Protein AF-A0A8T4SL79-F1 (afdb_monomer_lite)

Structure (mmCIF, N/CA/C/O backbone):
data_AF-A0A8T4SL79-F1
#
_entry.id   AF-A0A8T4SL79-F1
#
loop_
_atom_site.group_PDB
_atom_site.id
_atom_site.type_symbol
_atom_site.label_atom_id
_atom_site.label_alt_id
_atom_site.label_comp_id
_atom_site.label_asym_id
_atom_site.label_entity_id
_atom_site.label_seq_id
_atom_site.pdbx_PDB_ins_code
_atom_site.Cartn_x
_atom_site.Cartn_y
_atom_site.Cartn_z
_atom_site.occupancy
_atom_site.B_iso_or_equiv
_atom_site.auth_seq_id
_atom_site.auth_comp_id
_atom_site.auth_asym_id
_atom_site.auth_atom_id
_atom_site.pdbx_PDB_model_num
ATOM 1 N N . HIS A 1 1 ? -21.087 -11.006 -9.150 1.00 49.19 1 HIS A N 1
ATOM 2 C CA . HIS A 1 1 ? -21.978 -10.485 -8.090 1.00 49.19 1 HIS A CA 1
ATOM 3 C C . HIS A 1 1 ? -21.523 -10.997 -6.722 1.00 49.19 1 HIS A C 1
ATOM 5 O O . HIS A 1 1 ? -22.145 -11.904 -6.193 1.00 49.19 1 HIS A O 1
ATOM 11 N N . LEU A 1 2 ? -20.414 -10.486 -6.174 1.00 59.56 2 LEU A N 1
ATOM 12 C CA . LEU A 1 2 ? -19.838 -11.010 -4.920 1.00 59.56 2 LEU A CA 1
ATOM 13 C C . LEU A 1 2 ? -20.408 -10.358 -3.647 1.00 59.56 2 LEU A C 1
ATOM 15 O O . LEU A 1 2 ? -20.408 -10.996 -2.605 1.00 59.56 2 LEU A O 1
ATOM 19 N N . PHE A 1 3 ? -20.967 -9.147 -3.738 1.00 67.25 3 PHE A N 1
ATOM 20 C CA . PHE A 1 3 ? -21.592 -8.460 -2.606 1.00 67.25 3 PHE A CA 1
ATOM 21 C C . PHE A 1 3 ? -22.951 -7.900 -3.038 1.00 67.25 3 PHE A C 1
ATOM 23 O O . PHE A 1 3 ? -23.019 -7.041 -3.918 1.00 67.25 3 PHE A O 1
ATOM 30 N N . GLN A 1 4 ? -24.039 -8.425 -2.472 1.00 72.31 4 GLN A N 1
ATOM 31 C CA . GLN A 1 4 ? -25.370 -7.826 -2.598 1.00 72.31 4 GLN A CA 1
ATOM 32 C C . GLN A 1 4 ? -25.567 -6.859 -1.422 1.00 72.31 4 GLN A C 1
ATOM 34 O O . GLN A 1 4 ? -25.255 -7.216 -0.291 1.00 72.31 4 GLN A O 1
ATOM 39 N N . ASN A 1 5 ? -26.071 -5.650 -1.689 1.00 83.50 5 ASN A N 1
ATOM 40 C CA . ASN A 1 5 ? -26.384 -4.615 -0.689 1.00 83.50 5 ASN A CA 1
ATOM 41 C C . ASN A 1 5 ? -25.196 -4.131 0.172 1.00 83.50 5 ASN A C 1
ATOM 43 O O . ASN A 1 5 ? -25.272 -4.161 1.397 1.00 83.50 5 ASN A O 1
ATOM 47 N N . PHE A 1 6 ? -24.121 -3.634 -0.449 1.00 86.44 6 PHE A N 1
ATOM 48 C CA . PHE A 1 6 ? -23.045 -2.932 0.267 1.00 86.44 6 PHE A CA 1
ATOM 49 C C . PHE A 1 6 ? -23.058 -1.428 -0.034 1.00 86.44 6 PHE A C 1
ATOM 51 O O . PHE A 1 6 ? -23.490 -1.001 -1.106 1.00 86.44 6 PHE A O 1
ATOM 58 N N . GLN A 1 7 ? -22.584 -0.629 0.920 1.00 90.00 7 GLN A N 1
ATOM 59 C CA . GLN A 1 7 ? -22.405 0.814 0.773 1.00 90.00 7 GLN A CA 1
ATOM 60 C C . GLN A 1 7 ? -20.912 1.139 0.677 1.00 90.00 7 GLN A C 1
ATOM 62 O O . GLN A 1 7 ? -20.081 0.449 1.263 1.00 90.00 7 GLN A O 1
ATOM 67 N N . ILE A 1 8 ? -20.575 2.191 -0.070 1.00 92.31 8 ILE A N 1
ATOM 68 C CA . ILE A 1 8 ? -19.200 2.674 -0.229 1.00 92.31 8 ILE A CA 1
ATOM 69 C C . ILE A 1 8 ? -19.131 4.094 0.322 1.00 92.31 8 ILE A C 1
ATOM 71 O O . ILE A 1 8 ? -19.935 4.944 -0.059 1.00 92.31 8 ILE A O 1
ATOM 75 N N . ALA A 1 9 ? -18.140 4.353 1.171 1.00 93.06 9 ALA A N 1
ATOM 76 C CA . ALA A 1 9 ? -17.790 5.688 1.637 1.00 93.06 9 ALA A CA 1
ATOM 77 C C . ALA A 1 9 ? -16.387 6.051 1.111 1.00 93.06 9 ALA A C 1
ATOM 79 O O . ALA A 1 9 ? -15.393 5.577 1.663 1.00 93.06 9 ALA A O 1
ATOM 80 N N . PRO A 1 10 ? -16.272 6.832 0.021 1.00 94.25 10 PRO A N 1
ATOM 81 C CA . PRO A 1 10 ? -14.973 7.237 -0.503 1.00 94.25 10 PRO A CA 1
ATOM 82 C C . PRO A 1 10 ? -14.330 8.307 0.389 1.00 94.25 10 PRO A C 1
ATOM 84 O O . PRO A 1 10 ? -15.001 9.231 0.848 1.00 94.25 10 PRO A O 1
ATOM 87 N N . ALA A 1 11 ? -13.015 8.216 0.579 1.00 93.50 11 ALA A N 1
ATOM 88 C CA . ALA A 1 11 ? -12.218 9.217 1.278 1.00 93.50 11 ALA A CA 1
ATOM 89 C C . ALA A 1 11 ? -10.978 9.572 0.451 1.00 93.50 11 ALA A C 1
ATOM 91 O O . ALA A 1 11 ? -10.315 8.693 -0.098 1.00 93.50 11 ALA A O 1
ATOM 92 N N . VAL A 1 12 ? -10.660 10.864 0.376 1.00 95.62 12 VAL A N 1
ATOM 93 C CA . VAL A 1 12 ? -9.442 11.362 -0.272 1.00 95.62 12 VAL A CA 1
ATOM 94 C C . VAL A 1 12 ? -8.451 11.739 0.818 1.00 95.62 12 VAL A C 1
ATOM 96 O O . VAL A 1 12 ? -8.767 12.544 1.691 1.00 95.62 12 VAL A O 1
ATOM 99 N N . VAL A 1 13 ? -7.257 11.152 0.765 1.00 95.88 13 VAL A N 1
ATOM 100 C CA . VAL A 1 13 ? -6.203 11.377 1.758 1.00 95.88 13 VAL A CA 1
ATOM 101 C C . VAL A 1 13 ? -5.092 12.205 1.126 1.00 95.88 13 VAL A C 1
ATOM 103 O O . VAL A 1 13 ? -4.438 11.760 0.184 1.00 95.88 13 VAL A O 1
ATOM 106 N N . GLY A 1 14 ? -4.912 13.419 1.643 1.00 95.44 14 GLY A N 1
ATOM 107 C CA . GLY A 1 14 ? -3.799 14.294 1.294 1.00 95.44 14 GLY A CA 1
ATOM 108 C C . GLY A 1 14 ? -2.559 14.014 2.140 1.00 95.44 14 GLY A C 1
ATOM 109 O O . GLY A 1 14 ? -2.356 12.913 2.654 1.00 95.44 14 GLY A O 1
ATOM 110 N N . GLU A 1 15 ? -1.722 15.034 2.292 1.00 96.44 15 GLU A N 1
ATOM 111 C CA . GLU A 1 15 ? -0.600 14.961 3.221 1.00 96.44 15 GLU A CA 1
ATOM 112 C C . GLU A 1 15 ? -1.088 15.039 4.667 1.00 96.44 15 GLU A C 1
ATOM 114 O O . GLU A 1 15 ? -1.997 15.805 4.973 1.00 96.44 15 GLU A O 1
ATOM 119 N N . LEU A 1 16 ? -0.480 14.235 5.539 1.00 96.62 16 LEU A N 1
ATOM 120 C CA . LEU A 1 16 ? -0.834 14.142 6.952 1.00 96.62 16 LEU A CA 1
ATOM 121 C C . LEU A 1 16 ? 0.417 14.183 7.829 1.00 96.62 16 LEU A C 1
ATOM 123 O O . LEU A 1 16 ? 1.426 13.523 7.543 1.00 96.62 16 LEU A O 1
ATOM 127 N N . ALA A 1 17 ? 0.328 14.905 8.937 1.00 97.56 17 ALA A N 1
ATOM 128 C CA . ALA A 1 17 ? 1.281 14.840 10.029 1.00 97.56 17 ALA A CA 1
ATOM 129 C C . ALA A 1 17 ? 1.154 13.512 10.803 1.00 97.56 17 ALA A C 1
ATOM 131 O O . ALA A 1 17 ? 0.152 12.800 10.739 1.00 97.56 17 ALA A O 1
ATOM 132 N N . GLU A 1 18 ? 2.194 13.158 11.561 1.00 95.88 18 GLU A N 1
ATOM 133 C CA . GLU A 1 18 ? 2.258 11.875 12.281 1.00 95.88 18 GLU A CA 1
ATOM 134 C C . GLU A 1 18 ? 1.121 11.698 13.304 1.00 95.88 18 GLU A C 1
ATOM 136 O O . GLU A 1 18 ? 0.590 10.602 13.472 1.00 95.88 18 GLU A O 1
ATOM 141 N N . ASN A 1 19 ? 0.712 12.773 13.979 1.00 97.81 19 ASN A N 1
ATOM 142 C CA . ASN A 1 19 ? -0.412 12.753 14.918 1.00 97.81 19 ASN A CA 1
ATOM 143 C C . ASN A 1 19 ? -1.757 12.523 14.212 1.00 97.81 19 ASN A C 1
ATOM 145 O O . ASN A 1 19 ? -2.616 11.832 14.760 1.00 97.81 19 ASN A O 1
ATOM 149 N N . GLU A 1 20 ? -1.939 13.061 13.006 1.00 98.06 20 GLU A N 1
ATOM 150 C CA . GLU A 1 20 ? -3.152 12.850 12.212 1.00 98.06 20 GLU A CA 1
ATOM 151 C C . GLU A 1 20 ? -3.246 11.393 11.756 1.00 98.06 20 GLU A C 1
ATOM 153 O O . GLU A 1 20 ? -4.294 10.773 11.908 1.00 98.06 20 GLU A O 1
ATOM 158 N N . ILE A 1 21 ? -2.133 10.807 11.300 1.00 97.75 21 ILE A N 1
ATOM 159 C CA . ILE A 1 21 ? -2.056 9.390 10.905 1.00 97.75 21 ILE A CA 1
ATOM 160 C C . ILE A 1 21 ? -2.497 8.476 12.053 1.00 97.75 21 ILE A C 1
ATOM 162 O O . ILE A 1 21 ? -3.346 7.605 11.859 1.00 97.75 21 ILE A O 1
ATOM 166 N N . LYS A 1 22 ? -1.966 8.707 13.260 1.00 97.75 22 LYS A N 1
ATOM 167 C CA . LYS A 1 22 ? -2.340 7.948 14.463 1.00 97.75 22 LYS A CA 1
ATOM 168 C C . LYS A 1 22 ? -3.808 8.130 14.830 1.00 97.75 22 LYS A C 1
ATOM 170 O O . LYS A 1 22 ? -4.483 7.150 15.133 1.00 97.75 22 LYS A O 1
ATOM 175 N N . SER A 1 23 ? -4.307 9.362 14.748 1.00 97.50 23 SER A N 1
ATOM 176 C CA . SER A 1 23 ? -5.708 9.676 15.050 1.00 97.50 23 SER A CA 1
ATOM 177 C C . SER A 1 23 ? -6.662 8.984 14.073 1.00 97.50 23 SER A C 1
ATOM 179 O O . SER A 1 23 ? -7.666 8.418 14.496 1.00 97.50 23 SER A O 1
ATOM 181 N N . PHE A 1 24 ? -6.335 8.958 12.776 1.00 96.50 24 PHE A N 1
ATOM 182 C CA . PHE A 1 24 ? -7.115 8.224 11.778 1.00 96.50 24 PHE A CA 1
ATOM 183 C C . PHE A 1 24 ? -7.093 6.714 12.029 1.00 96.50 24 PHE A C 1
ATOM 185 O O . PHE A 1 24 ? -8.143 6.079 11.976 1.00 96.50 24 PHE A O 1
ATOM 192 N N . ALA A 1 25 ? -5.933 6.134 12.344 1.00 96.38 25 ALA A N 1
ATOM 193 C CA . ALA A 1 25 ? -5.826 4.707 12.649 1.00 96.38 25 ALA A CA 1
ATOM 194 C C . ALA A 1 25 ? -6.650 4.307 13.891 1.00 96.38 25 ALA A C 1
ATOM 196 O O . ALA A 1 25 ? -7.345 3.286 13.876 1.00 96.38 25 ALA A O 1
ATOM 197 N N . GLN A 1 26 ? -6.633 5.135 14.941 1.00 96.94 26 GLN A N 1
ATOM 198 C CA . GLN A 1 26 ? -7.478 4.960 16.127 1.00 96.94 26 GLN A CA 1
ATOM 199 C C . GLN A 1 26 ? -8.966 5.084 15.786 1.00 96.94 26 GLN A C 1
ATOM 201 O O . GLN A 1 26 ? -9.745 4.198 16.127 1.00 96.94 26 GLN A O 1
ATOM 206 N N . LEU A 1 27 ? -9.355 6.124 15.042 1.00 95.50 27 LEU A N 1
ATOM 207 C CA . LEU A 1 27 ? -10.740 6.332 14.618 1.00 95.50 27 LEU A CA 1
ATOM 208 C C . LEU A 1 27 ? -11.279 5.133 13.825 1.00 95.50 27 LEU A C 1
ATOM 210 O O . LEU A 1 27 ? -12.398 4.691 14.077 1.00 95.50 27 LEU A O 1
ATOM 214 N N . ILE A 1 28 ? -10.485 4.596 12.893 1.00 94.56 28 ILE A N 1
ATOM 215 C CA . ILE A 1 28 ? -10.843 3.405 12.110 1.00 94.56 28 ILE A CA 1
ATOM 216 C C . ILE A 1 28 ? -11.064 2.206 13.037 1.00 94.56 28 ILE A C 1
ATOM 218 O O . ILE A 1 28 ? -12.093 1.543 12.934 1.00 94.56 28 ILE A O 1
ATOM 222 N N . THR A 1 29 ? -10.154 1.979 13.985 1.00 93.19 29 THR A N 1
ATOM 223 C CA . THR A 1 29 ? -10.257 0.878 14.956 1.00 93.19 29 THR A CA 1
ATOM 224 C C . THR A 1 29 ? -11.518 0.987 15.821 1.00 93.19 29 THR A C 1
ATOM 226 O O . THR A 1 29 ? -12.213 -0.001 16.032 1.00 93.19 29 THR A O 1
ATOM 229 N N . GLU A 1 30 ? -11.842 2.183 16.313 1.00 94.00 30 GLU A N 1
ATOM 230 C CA . GLU A 1 30 ? -12.930 2.383 17.278 1.00 94.00 30 GLU A CA 1
ATOM 231 C C . GLU A 1 30 ? -14.319 2.510 16.644 1.00 94.00 30 GLU A C 1
ATOM 233 O O . GLU A 1 30 ? -15.320 2.166 17.274 1.00 94.00 30 GLU A O 1
ATOM 238 N N . LYS A 1 31 ? -14.408 3.080 15.437 1.00 93.94 31 LYS A N 1
ATOM 239 C CA . LYS A 1 31 ? -15.688 3.457 14.810 1.00 93.94 31 LYS A CA 1
ATOM 240 C C . LYS A 1 31 ? -16.013 2.672 13.549 1.00 93.94 31 LYS A C 1
ATOM 242 O O . LYS A 1 31 ? -17.171 2.665 13.141 1.00 93.94 31 LYS A O 1
ATOM 247 N N . PHE A 1 32 ? -15.021 2.024 12.946 1.00 90.69 32 PHE A N 1
ATOM 248 C CA . PHE A 1 32 ? -15.157 1.358 11.654 1.00 90.69 32 PHE A CA 1
ATOM 249 C C . PHE A 1 32 ? -14.701 -0.109 11.703 1.00 90.69 32 PHE A C 1
ATOM 251 O O . PHE A 1 32 ? -14.306 -0.663 10.683 1.00 90.69 32 PHE A O 1
ATOM 258 N N . ALA A 1 33 ? -14.797 -0.759 12.869 1.00 85.50 33 ALA A N 1
ATOM 259 C CA . ALA A 1 33 ? -14.410 -2.162 13.048 1.00 85.50 33 ALA A CA 1
ATOM 260 C C . ALA A 1 33 ? -15.187 -3.140 12.138 1.00 85.50 33 ALA A C 1
ATOM 262 O O . ALA A 1 33 ? -14.627 -4.141 11.702 1.00 85.50 33 ALA A O 1
ATOM 263 N N . ASP A 1 34 ? -16.444 -2.826 11.804 1.00 88.62 34 ASP A N 1
ATOM 264 C CA . ASP A 1 34 ? -17.290 -3.643 10.917 1.00 88.62 34 ASP A CA 1
ATOM 265 C C . ASP A 1 34 ? -17.124 -3.301 9.420 1.00 88.62 34 ASP A C 1
ATOM 267 O O . ASP A 1 34 ? -17.849 -3.824 8.570 1.00 88.62 34 ASP A O 1
ATOM 271 N N . TYR A 1 35 ? -16.204 -2.394 9.071 1.00 91.25 35 TYR A N 1
ATOM 272 C CA . TYR A 1 35 ? -15.998 -1.943 7.695 1.00 91.25 35 TYR A CA 1
ATOM 273 C C . TYR A 1 35 ? -14.850 -2.694 7.031 1.00 91.25 35 TYR A C 1
ATOM 275 O O . TYR A 1 35 ? -13.795 -2.926 7.617 1.00 91.25 35 TYR A O 1
ATOM 283 N N . PHE A 1 36 ? -15.018 -2.979 5.741 1.00 91.50 36 PHE A N 1
ATOM 284 C CA . PHE A 1 36 ? -13.914 -3.419 4.901 1.00 91.50 36 PHE A CA 1
ATOM 285 C C . PHE A 1 36 ? -13.131 -2.206 4.385 1.00 91.50 36 PHE A C 1
ATOM 287 O O . PHE A 1 36 ? -13.641 -1.425 3.577 1.00 91.50 36 PHE A O 1
ATOM 294 N N . ILE A 1 37 ? -11.896 -2.036 4.860 1.00 92.75 37 ILE A N 1
ATOM 295 C CA . ILE A 1 37 ? -11.051 -0.889 4.516 1.00 92.75 37 ILE A CA 1
ATOM 296 C C . ILE A 1 37 ? -10.203 -1.208 3.284 1.00 92.75 37 ILE A C 1
ATOM 298 O O . ILE A 1 37 ? -9.401 -2.139 3.290 1.00 92.75 37 ILE A O 1
ATOM 302 N N . ILE A 1 38 ? -10.344 -0.388 2.240 1.00 94.38 38 ILE A N 1
ATOM 303 C CA . ILE A 1 38 ? -9.536 -0.473 1.020 1.00 94.38 38 ILE A CA 1
ATOM 304 C C . ILE A 1 38 ? -8.613 0.739 0.954 1.00 94.38 38 ILE A C 1
ATOM 306 O O . ILE A 1 38 ? -9.071 1.880 0.920 1.00 94.38 38 ILE A O 1
ATOM 310 N N . ILE A 1 39 ? -7.310 0.478 0.879 1.00 94.81 39 ILE A N 1
ATOM 311 C CA . ILE A 1 39 ? -6.294 1.488 0.589 1.00 94.81 39 ILE A CA 1
ATOM 312 C C . ILE A 1 39 ? -5.822 1.297 -0.849 1.00 94.81 39 ILE A C 1
ATOM 314 O O . ILE A 1 39 ? -5.295 0.244 -1.196 1.00 94.81 39 ILE A O 1
ATOM 318 N N . SER A 1 40 ? -6.018 2.320 -1.680 1.00 95.12 40 SER A N 1
ATOM 319 C CA . SER A 1 40 ? -5.640 2.297 -3.094 1.00 95.12 40 SER A CA 1
ATOM 320 C C . SER A 1 40 ? -4.323 3.031 -3.311 1.00 95.12 40 SER A C 1
ATOM 322 O O . SER A 1 40 ? -4.194 4.196 -2.932 1.00 95.12 40 SER A O 1
ATOM 324 N N . THR A 1 41 ? -3.353 2.368 -3.938 1.00 96.31 41 THR A N 1
ATOM 325 C CA . THR A 1 41 ? -2.071 2.971 -4.315 1.00 96.31 41 THR A CA 1
ATOM 326 C C . THR A 1 41 ? -1.341 2.120 -5.347 1.00 96.31 41 THR A C 1
ATOM 328 O O . THR A 1 41 ? -1.318 0.897 -5.231 1.00 96.31 41 THR A O 1
ATOM 331 N N . ASP A 1 42 ? -0.673 2.788 -6.282 1.00 97.50 42 ASP A N 1
ATOM 332 C CA . ASP A 1 42 ? 0.404 2.197 -7.077 1.00 97.50 42 ASP A CA 1
ATOM 333 C C . ASP A 1 42 ? 1.729 2.282 -6.299 1.00 97.50 42 ASP A C 1
ATOM 335 O O . ASP A 1 42 ? 1.830 3.019 -5.305 1.00 97.50 42 ASP A O 1
ATOM 339 N N . LEU A 1 43 ? 2.735 1.517 -6.728 1.00 97.81 43 LEU A N 1
ATOM 340 C CA . LEU A 1 43 ? 4.094 1.545 -6.182 1.00 97.81 43 LEU A CA 1
ATOM 341 C C . LEU A 1 43 ? 4.988 2.504 -6.989 1.00 97.81 43 LEU A C 1
ATOM 343 O O . LEU A 1 43 ? 4.667 3.687 -7.109 1.00 97.81 43 LEU A O 1
ATOM 347 N N . SER A 1 44 ? 6.124 2.033 -7.512 1.00 97.25 44 SER A N 1
ATOM 348 C CA . SER A 1 44 ? 7.033 2.851 -8.315 1.00 97.25 44 SER A CA 1
ATOM 349 C C . SER A 1 44 ? 6.442 3.245 -9.675 1.00 97.25 44 SER A C 1
ATOM 351 O O . SER A 1 44 ? 5.581 2.562 -10.233 1.00 97.25 44 SER A O 1
ATOM 353 N N . HIS A 1 45 ? 6.936 4.359 -10.232 1.00 96.19 45 HIS A N 1
ATOM 354 C CA . HIS A 1 45 ? 6.490 4.906 -11.514 1.00 96.19 45 HIS A CA 1
ATOM 355 C C . HIS A 1 45 ? 7.648 5.143 -12.483 1.00 96.19 45 HIS A C 1
ATOM 357 O O . HIS A 1 45 ? 8.652 5.764 -12.133 1.00 96.19 45 HIS A O 1
ATOM 363 N N . TYR A 1 46 ? 7.440 4.754 -13.741 1.00 94.31 46 TYR A N 1
ATOM 364 C CA . TYR A 1 46 ? 8.284 5.077 -14.895 1.00 94.31 46 TYR A CA 1
ATOM 365 C C . TYR A 1 46 ? 9.745 4.624 -14.783 1.00 94.31 46 TYR A C 1
ATOM 367 O O . TYR A 1 46 ? 10.618 5.195 -15.439 1.00 94.31 46 TYR A O 1
ATOM 375 N N . LEU A 1 47 ? 10.000 3.587 -13.990 1.00 97.19 47 LEU A N 1
ATOM 376 C CA . LEU A 1 47 ? 11.292 2.912 -13.911 1.00 97.19 47 LEU A CA 1
ATOM 377 C C . LEU A 1 47 ? 11.377 1.804 -14.962 1.00 97.19 47 LEU A C 1
ATOM 379 O O . LEU A 1 47 ? 10.354 1.325 -15.447 1.00 97.19 47 LEU A O 1
ATOM 383 N N . SER A 1 48 ? 12.587 1.350 -15.290 1.00 98.31 48 SER A N 1
ATOM 384 C CA . SER A 1 48 ? 12.726 0.088 -16.024 1.00 98.31 48 SER A CA 1
ATOM 385 C C . SER A 1 48 ? 12.217 -1.073 -15.169 1.00 98.31 48 SER A C 1
ATOM 387 O O . SER A 1 48 ? 12.275 -0.997 -13.941 1.00 98.31 48 SER A O 1
ATOM 389 N N . GLN A 1 49 ? 11.773 -2.165 -15.797 1.00 98.25 49 GLN A N 1
ATOM 390 C CA . GLN A 1 49 ? 11.235 -3.341 -15.096 1.00 98.25 49 GLN A CA 1
ATOM 391 C C . GLN A 1 49 ? 12.120 -3.783 -13.919 1.00 98.25 49 GLN A C 1
ATOM 393 O O . GLN A 1 49 ? 11.656 -3.893 -12.789 1.00 98.25 49 GLN A O 1
ATOM 398 N N . ASN A 1 50 ? 13.423 -3.955 -14.158 1.00 98.31 50 ASN A N 1
ATOM 399 C CA . ASN A 1 50 ? 14.364 -4.397 -13.124 1.00 98.31 50 ASN A CA 1
ATOM 400 C C . ASN A 1 50 ? 14.508 -3.390 -11.969 1.00 98.31 50 ASN A C 1
ATOM 402 O O . ASN A 1 50 ? 14.736 -3.785 -10.824 1.00 98.31 50 ASN A O 1
ATOM 406 N N . ALA A 1 51 ? 14.422 -2.089 -12.263 1.00 98.31 51 ALA A N 1
ATOM 407 C CA . ALA A 1 51 ? 14.500 -1.046 -11.248 1.00 98.31 51 ALA A CA 1
ATOM 408 C C . ALA A 1 51 ? 13.205 -0.975 -10.425 1.00 98.31 51 ALA A C 1
ATOM 410 O O . ALA A 1 51 ? 13.291 -0.942 -9.198 1.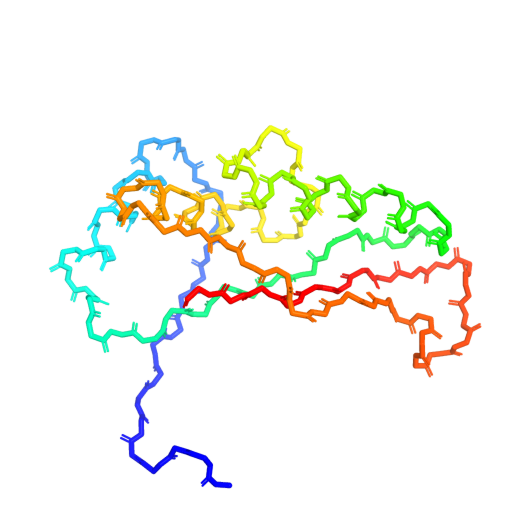00 98.31 51 ALA A O 1
ATOM 411 N N . ALA A 1 52 ? 12.044 -1.052 -11.086 1.00 98.31 52 ALA A N 1
ATOM 412 C CA . ALA A 1 52 ? 10.738 -1.137 -10.438 1.00 98.31 52 ALA A CA 1
ATOM 413 C C . ALA A 1 52 ? 10.678 -2.329 -9.482 1.00 98.31 52 ALA A C 1
ATOM 415 O O . ALA A 1 52 ? 10.463 -2.143 -8.291 1.00 98.31 52 ALA A O 1
ATOM 416 N N . GLU A 1 53 ? 11.020 -3.535 -9.942 1.00 98.31 53 GLU A N 1
ATOM 417 C CA . GLU A 1 53 ? 11.019 -4.727 -9.087 1.00 98.31 53 GLU A CA 1
ATOM 418 C C . GLU A 1 53 ? 11.898 -4.584 -7.846 1.00 98.31 53 GLU A C 1
ATOM 420 O O . GLU A 1 53 ? 11.544 -5.059 -6.765 1.00 98.31 53 GLU A O 1
ATOM 425 N N . LYS A 1 54 ? 13.075 -3.969 -7.986 1.00 98.12 54 LYS A N 1
ATOM 426 C CA . LYS A 1 54 ? 13.994 -3.770 -6.865 1.00 98.12 54 LYS A CA 1
ATOM 427 C C . LYS A 1 54 ? 13.404 -2.814 -5.832 1.00 98.12 54 LYS A C 1
ATOM 429 O O . LYS A 1 54 ? 13.495 -3.091 -4.636 1.00 98.12 54 LYS A O 1
ATOM 434 N N . GLU A 1 55 ? 12.846 -1.702 -6.287 1.00 97.75 55 GLU A N 1
ATOM 435 C CA . GLU A 1 55 ? 12.282 -0.664 -5.430 1.00 97.75 55 GLU A CA 1
ATOM 436 C C . GLU A 1 55 ? 10.959 -1.103 -4.796 1.00 97.75 55 GLU A C 1
ATOM 438 O O . GLU A 1 55 ? 10.794 -1.033 -3.578 1.00 97.75 55 GLU A O 1
ATOM 443 N N . ASP A 1 56 ? 10.069 -1.690 -5.587 1.00 98.19 56 ASP A N 1
ATOM 444 C CA . ASP A 1 56 ? 8.785 -2.209 -5.134 1.00 98.19 56 ASP A CA 1
ATOM 445 C C . ASP A 1 56 ? 8.965 -3.309 -4.085 1.00 98.19 56 ASP A C 1
ATOM 447 O O . ASP A 1 56 ? 8.275 -3.306 -3.067 1.00 98.19 56 ASP A O 1
ATOM 451 N N . LYS A 1 57 ? 9.947 -4.213 -4.252 1.00 97.62 57 LYS A N 1
ATOM 452 C CA . LYS A 1 57 ? 10.287 -5.218 -3.225 1.00 97.62 57 LYS A CA 1
ATOM 453 C C . LYS A 1 57 ? 10.690 -4.571 -1.900 1.00 97.62 57 LYS A C 1
ATOM 455 O O . LYS A 1 57 ? 10.390 -5.128 -0.843 1.00 97.62 57 LYS A O 1
ATOM 460 N N . GLN A 1 58 ? 11.353 -3.414 -1.924 1.00 97.44 58 GLN A N 1
ATOM 461 C CA . GLN A 1 58 ? 11.677 -2.676 -0.702 1.00 97.44 58 GLN A CA 1
ATOM 462 C C . GLN A 1 58 ? 10.428 -2.047 -0.087 1.00 97.44 58 GLN A C 1
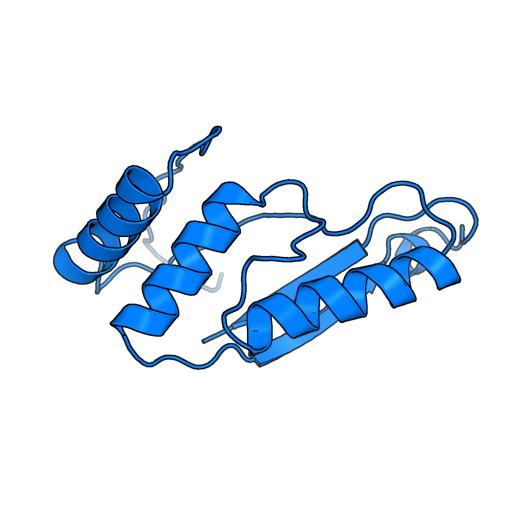ATOM 464 O O . GLN A 1 58 ? 10.223 -2.208 1.115 1.00 97.44 58 GLN A O 1
ATOM 469 N N . THR A 1 59 ? 9.567 -1.417 -0.890 1.00 97.31 59 THR A N 1
ATOM 470 C CA . THR A 1 59 ? 8.291 -0.860 -0.415 1.00 97.31 59 THR A CA 1
ATOM 471 C C . THR A 1 59 ? 7.401 -1.946 0.197 1.00 97.31 59 THR A C 1
ATOM 473 O O . THR A 1 59 ? 6.948 -1.804 1.332 1.00 97.31 59 THR A O 1
ATOM 476 N N . ILE A 1 60 ? 7.221 -3.079 -0.486 1.00 97.31 60 ILE A N 1
ATOM 477 C CA . ILE A 1 60 ? 6.451 -4.233 0.005 1.00 97.31 60 ILE A CA 1
ATOM 478 C C . ILE A 1 60 ? 7.051 -4.767 1.307 1.00 97.31 60 ILE A C 1
ATOM 480 O O . ILE A 1 60 ? 6.324 -5.013 2.269 1.00 97.31 60 ILE A O 1
ATOM 484 N N . LYS A 1 61 ? 8.382 -4.903 1.381 1.00 96.88 61 LYS A N 1
ATOM 485 C CA . LYS A 1 61 ? 9.065 -5.319 2.610 1.00 96.88 61 LYS A CA 1
ATOM 486 C C . LYS A 1 61 ? 8.824 -4.331 3.753 1.00 96.88 61 LYS A C 1
ATOM 488 O O . LYS A 1 61 ? 8.637 -4.777 4.883 1.00 96.88 61 LYS A O 1
ATOM 493 N N . SER A 1 62 ? 8.821 -3.026 3.494 1.00 96.62 62 SER A N 1
ATOM 494 C CA . SER A 1 62 ? 8.484 -2.018 4.504 1.00 96.62 62 SER A CA 1
ATOM 495 C C . SER A 1 62 ? 7.056 -2.220 5.016 1.00 96.62 62 SER A C 1
ATOM 497 O O . SER A 1 62 ? 6.867 -2.315 6.226 1.00 96.62 62 SER A O 1
ATOM 499 N N . ILE A 1 63 ? 6.078 -2.400 4.119 1.00 96.12 63 ILE A N 1
ATOM 500 C CA . ILE A 1 63 ? 4.669 -2.628 4.486 1.00 96.12 63 ILE A CA 1
ATOM 501 C C . ILE A 1 63 ? 4.515 -3.900 5.334 1.00 96.12 63 ILE A C 1
ATOM 503 O O . ILE A 1 63 ? 3.916 -3.841 6.404 1.00 96.12 63 ILE A O 1
ATOM 507 N N . ILE A 1 64 ? 5.097 -5.027 4.906 1.00 96.25 64 ILE A N 1
ATOM 508 C CA . ILE A 1 64 ? 5.025 -6.311 5.632 1.00 96.25 64 ILE A CA 1
ATOM 509 C C . ILE A 1 64 ? 5.638 -6.198 7.031 1.00 96.25 64 ILE A C 1
ATOM 511 O O . ILE A 1 64 ? 5.097 -6.741 7.986 1.00 96.25 64 ILE A O 1
ATOM 515 N N . ASN A 1 65 ? 6.746 -5.468 7.175 1.00 96.38 65 ASN A N 1
ATOM 516 C CA . ASN A 1 65 ? 7.394 -5.263 8.473 1.00 96.38 65 ASN A CA 1
ATOM 517 C C . ASN A 1 65 ? 6.773 -4.119 9.284 1.00 96.38 65 ASN A C 1
ATOM 519 O O . ASN A 1 65 ? 7.377 -3.671 10.260 1.00 96.38 65 ASN A O 1
ATOM 523 N N . LEU A 1 66 ? 5.606 -3.615 8.867 1.00 96.50 66 LEU A N 1
ATOM 524 C CA . LEU A 1 66 ? 4.926 -2.486 9.490 1.00 96.50 66 LEU A CA 1
ATOM 525 C C . LEU A 1 66 ? 5.877 -1.299 9.696 1.00 96.50 66 LEU A C 1
ATOM 527 O O . LEU A 1 66 ? 5.919 -0.716 10.775 1.00 96.50 66 LEU A O 1
ATOM 531 N N . ASN A 1 67 ? 6.683 -0.954 8.691 1.00 94.94 67 ASN A N 1
ATOM 532 C CA . ASN A 1 67 ? 7.629 0.161 8.698 1.00 94.94 67 ASN A CA 1
ATOM 533 C C . ASN A 1 67 ? 7.282 1.149 7.573 1.00 94.94 67 ASN A C 1
ATOM 535 O O . ASN A 1 67 ? 6.982 0.746 6.455 1.00 94.94 67 ASN A O 1
ATOM 539 N N . HIS A 1 68 ? 7.345 2.451 7.858 1.00 90.19 68 HIS A N 1
ATOM 540 C CA . HIS A 1 68 ? 7.009 3.509 6.910 1.00 90.19 68 HIS A CA 1
ATOM 541 C C . HIS A 1 68 ? 8.202 4.330 6.389 1.00 90.19 68 HIS A C 1
ATOM 543 O O . HIS A 1 68 ? 7.988 5.308 5.678 1.00 90.19 68 HIS A O 1
ATOM 549 N N . THR A 1 69 ? 9.451 3.978 6.719 1.00 85.88 69 THR A N 1
ATOM 550 C CA . THR A 1 69 ? 10.631 4.773 6.318 1.00 85.88 69 THR A CA 1
ATOM 551 C C . THR A 1 69 ? 10.878 4.787 4.808 1.00 85.88 69 THR A C 1
ATOM 553 O O . THR A 1 69 ? 11.356 5.789 4.292 1.00 85.88 69 THR A O 1
ATOM 556 N N . ASN A 1 70 ? 10.539 3.704 4.099 1.00 86.56 70 ASN A N 1
ATOM 557 C CA . ASN A 1 70 ? 10.768 3.547 2.658 1.00 86.56 70 ASN A CA 1
ATOM 558 C C . ASN A 1 70 ? 9.481 3.082 1.967 1.00 86.56 70 ASN A C 1
ATOM 560 O O . ASN A 1 70 ? 9.339 1.904 1.636 1.00 86.56 70 ASN A O 1
ATOM 564 N N . LEU A 1 71 ? 8.529 4.002 1.811 1.00 93.19 71 LEU A N 1
ATOM 565 C CA . LEU A 1 71 ? 7.289 3.778 1.068 1.00 93.19 71 LEU A CA 1
ATOM 566 C C . LEU A 1 71 ? 7.320 4.580 -0.233 1.00 93.19 71 LEU A C 1
ATOM 568 O O . LEU A 1 71 ? 6.831 5.711 -0.268 1.00 93.19 71 LEU A O 1
ATOM 572 N N . ASN A 1 72 ? 7.901 4.008 -1.292 1.00 94.06 72 ASN A N 1
ATOM 573 C CA . ASN A 1 72 ? 7.746 4.583 -2.625 1.00 94.06 72 ASN A CA 1
ATOM 574 C C . ASN A 1 72 ? 6.439 4.074 -3.241 1.00 94.06 72 ASN A C 1
ATOM 576 O O . ASN A 1 72 ? 6.368 2.956 -3.749 1.00 94.06 72 ASN A O 1
ATOM 580 N N . ALA A 1 73 ? 5.401 4.885 -3.073 1.00 95.88 73 ALA A N 1
ATOM 581 C CA . ALA A 1 73 ? 4.041 4.635 -3.513 1.00 95.88 73 ALA A CA 1
ATOM 582 C C . ALA A 1 73 ? 3.297 5.975 -3.595 1.00 95.88 73 ALA A C 1
ATOM 584 O O . ALA A 1 73 ? 3.529 6.871 -2.772 1.00 95.88 73 ALA A O 1
ATOM 585 N N . CYS A 1 74 ? 2.374 6.127 -4.547 1.00 95.25 74 CYS A N 1
ATOM 586 C CA . CYS A 1 74 ? 1.625 7.380 -4.704 1.00 95.25 74 CYS A CA 1
ATOM 587 C C . CYS A 1 74 ? 0.723 7.683 -3.493 1.00 95.25 74 CYS A C 1
ATOM 589 O O . CYS A 1 74 ? 0.559 8.836 -3.100 1.00 95.25 74 CYS A O 1
ATOM 591 N N . GLY A 1 75 ? 0.194 6.640 -2.852 1.00 94.38 75 GLY A N 1
ATOM 592 C CA . GLY A 1 75 ? -0.631 6.675 -1.647 1.00 94.38 75 GLY A CA 1
ATOM 593 C C . GLY A 1 75 ? 0.170 6.476 -0.360 1.00 94.38 75 GLY A C 1
ATOM 594 O O . GLY A 1 75 ? -0.257 5.735 0.526 1.00 94.38 75 GLY A O 1
ATOM 595 N N . ARG A 1 76 ? 1.329 7.132 -0.213 1.00 95.69 76 ARG A N 1
ATOM 596 C CA . ARG A 1 76 ? 2.188 6.978 0.981 1.00 95.69 76 ARG A CA 1
ATOM 597 C C . 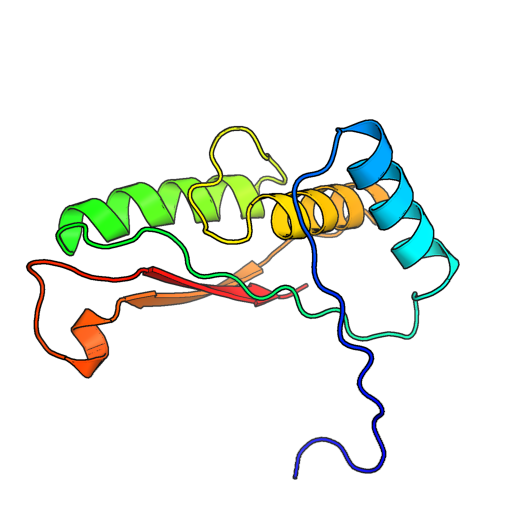ARG A 1 76 ? 1.482 7.295 2.307 1.00 95.69 76 ARG A C 1
ATOM 599 O O . ARG A 1 76 ? 1.728 6.625 3.302 1.00 95.69 76 ARG A O 1
ATOM 606 N N . PHE A 1 77 ? 0.606 8.300 2.347 1.00 97.00 77 PHE A N 1
ATOM 607 C CA . PHE A 1 77 ? -0.107 8.696 3.569 1.00 97.00 77 PHE A CA 1
ATOM 608 C C . PHE A 1 77 ? -1.216 7.717 3.973 1.00 97.00 77 PHE A C 1
ATOM 610 O O . PHE A 1 77 ? -1.195 7.274 5.123 1.00 97.00 77 PHE A O 1
ATOM 617 N N . PRO A 1 78 ? -2.128 7.290 3.078 1.00 96.38 78 PRO A N 1
ATOM 618 C CA . PRO A 1 78 ? -3.078 6.240 3.432 1.00 96.38 78 PRO A CA 1
ATOM 619 C C . PRO A 1 78 ? -2.391 4.896 3.746 1.00 96.38 78 PRO A C 1
ATOM 621 O O . PRO A 1 78 ? -2.840 4.190 4.647 1.00 96.38 78 PRO A O 1
ATOM 624 N N . LEU A 1 79 ? -1.247 4.570 3.125 1.00 96.38 79 LEU A N 1
ATOM 625 C CA . LEU A 1 79 ? -0.427 3.421 3.545 1.00 96.38 79 LEU A CA 1
ATOM 626 C C . LEU A 1 79 ? 0.121 3.564 4.970 1.00 96.38 79 LEU A C 1
ATOM 628 O O . LEU A 1 79 ? 0.145 2.588 5.717 1.00 96.38 79 LEU A O 1
ATOM 632 N N . ARG A 1 80 ? 0.558 4.763 5.373 1.00 97.25 80 ARG A N 1
ATOM 633 C CA . ARG A 1 80 ? 1.007 5.014 6.752 1.00 97.25 80 ARG A CA 1
ATOM 634 C C . ARG A 1 80 ? -0.123 4.834 7.761 1.00 97.25 80 ARG A C 1
ATOM 636 O O . ARG A 1 80 ? 0.129 4.260 8.817 1.00 97.25 80 ARG A O 1
ATOM 643 N N . ILE A 1 81 ? -1.347 5.251 7.422 1.00 96.75 81 ILE A N 1
ATOM 644 C CA . ILE A 1 81 ? -2.539 4.972 8.241 1.00 96.75 81 ILE A CA 1
ATOM 645 C C . ILE A 1 81 ? -2.740 3.462 8.379 1.00 96.75 81 ILE A C 1
ATOM 647 O O . ILE A 1 81 ? -2.909 2.984 9.494 1.00 96.75 81 ILE A O 1
ATOM 651 N N . ALA A 1 82 ? -2.666 2.701 7.282 1.00 95.50 82 ALA A N 1
ATOM 652 C CA . ALA A 1 82 ? -2.800 1.244 7.325 1.00 95.50 82 ALA A CA 1
ATOM 653 C C . ALA A 1 82 ? -1.720 0.568 8.182 1.00 95.50 82 ALA A C 1
ATOM 655 O O . ALA A 1 82 ? -2.030 -0.296 8.995 1.00 95.50 82 ALA A O 1
ATOM 656 N N . ILE A 1 83 ? -0.457 0.984 8.054 1.00 96.19 83 ILE A N 1
ATOM 657 C CA . ILE A 1 83 ? 0.638 0.458 8.881 1.00 96.19 83 ILE A CA 1
ATOM 658 C C . ILE A 1 83 ? 0.364 0.703 10.367 1.00 96.19 83 ILE A C 1
ATOM 660 O O . ILE A 1 83 ? 0.551 -0.203 11.178 1.00 96.19 83 ILE A O 1
ATOM 664 N N . GLU A 1 84 ? -0.084 1.905 10.731 1.00 96.88 84 GLU A N 1
ATOM 665 C CA . GLU A 1 84 ? -0.400 2.220 12.124 1.00 96.88 84 GLU A CA 1
ATOM 666 C C . GLU A 1 84 ? -1.640 1.463 12.615 1.00 96.88 84 GLU A C 1
ATOM 668 O O . GLU A 1 84 ? -1.618 0.903 13.709 1.00 96.88 84 GLU A O 1
ATOM 673 N N . LEU A 1 85 ? -2.677 1.345 11.783 1.00 95.31 85 LEU A N 1
ATOM 674 C CA . LEU A 1 85 ? -3.868 0.539 12.058 1.00 95.31 85 LEU A CA 1
ATOM 675 C C . LEU A 1 85 ? -3.491 -0.911 12.385 1.00 95.31 85 LEU A C 1
ATOM 677 O O . LEU A 1 85 ? -3.968 -1.470 13.373 1.00 95.31 85 LEU A O 1
ATOM 681 N N . TYR A 1 86 ? -2.604 -1.517 11.598 1.00 94.25 86 TYR A N 1
ATOM 682 C CA . TYR A 1 86 ? -2.190 -2.902 11.818 1.00 94.25 86 TYR A CA 1
ATOM 683 C C . TYR A 1 86 ? -1.316 -3.060 13.056 1.00 94.25 86 TYR A C 1
ATOM 685 O O . TYR A 1 86 ? -1.444 -4.057 13.761 1.00 94.25 86 TYR A O 1
ATOM 693 N N . ARG A 1 87 ? -0.465 -2.075 13.370 1.00 95.25 87 ARG A N 1
ATOM 694 C CA . ARG A 1 87 ? 0.293 -2.067 14.630 1.00 95.25 87 ARG A CA 1
ATOM 695 C C . ARG A 1 87 ? -0.635 -2.027 15.839 1.00 95.25 87 ARG A C 1
ATOM 697 O O . ARG A 1 87 ? -0.443 -2.825 16.752 1.00 95.25 87 ARG A O 1
ATOM 704 N N . LEU A 1 88 ? -1.632 -1.138 15.826 1.00 94.94 88 LEU A N 1
ATOM 705 C CA . LEU A 1 88 ? -2.605 -0.982 16.913 1.00 94.94 88 LEU A CA 1
ATOM 706 C C . LEU A 1 88 ? -3.418 -2.258 17.150 1.00 94.94 88 LEU A C 1
ATOM 708 O O . LEU A 1 88 ? -3.668 -2.618 18.295 1.00 94.94 88 LEU A O 1
ATOM 712 N N . ASN A 1 89 ? -3.793 -2.954 16.076 1.00 92.75 89 ASN A N 1
ATOM 713 C CA . ASN A 1 89 ? -4.608 -4.166 16.151 1.00 92.75 89 ASN A CA 1
ATOM 714 C C . ASN A 1 89 ? -3.786 -5.468 16.176 1.00 92.75 89 ASN A C 1
ATOM 716 O O . ASN A 1 89 ? -4.354 -6.559 16.171 1.00 92.75 89 ASN A O 1
ATOM 720 N N . HIS A 1 90 ? -2.452 -5.374 16.205 1.00 93.81 90 HIS A N 1
ATOM 721 C CA . HIS A 1 90 ? -1.532 -6.515 16.139 1.00 93.81 90 HIS A CA 1
ATOM 722 C C . HIS A 1 90 ? -1.754 -7.436 14.919 1.00 93.81 90 HIS A C 1
ATOM 724 O O . HIS A 1 90 ? -1.566 -8.652 14.998 1.00 93.81 90 HIS A O 1
ATOM 730 N N . TRP A 1 91 ? -2.135 -6.861 13.778 1.00 93.88 91 TRP A N 1
ATOM 731 C CA . TRP A 1 91 ? -2.340 -7.583 12.520 1.00 93.88 91 TRP A CA 1
ATOM 732 C C . TRP A 1 91 ? -1.054 -7.680 11.701 1.00 93.88 91 TRP A C 1
ATOM 734 O O . TRP A 1 91 ? -0.162 -6.839 11.808 1.00 93.88 91 TRP A O 1
ATOM 744 N N . GLN A 1 92 ? -0.962 -8.717 10.865 1.00 94.75 92 GLN A N 1
ATOM 745 C CA . GLN A 1 92 ? 0.206 -8.975 10.023 1.00 94.75 92 GLN A CA 1
ATOM 746 C C . GLN A 1 92 ? -0.172 -8.985 8.538 1.00 94.75 92 GLN A C 1
ATOM 748 O O . GLN A 1 92 ? -0.922 -9.872 8.122 1.00 94.75 92 GLN A O 1
ATOM 753 N N . PRO A 1 93 ? 0.361 -8.053 7.724 1.00 94.81 93 PRO A N 1
ATOM 754 C CA . PRO A 1 93 ? 0.083 -8.005 6.293 1.00 94.81 93 PRO A CA 1
ATOM 755 C C . 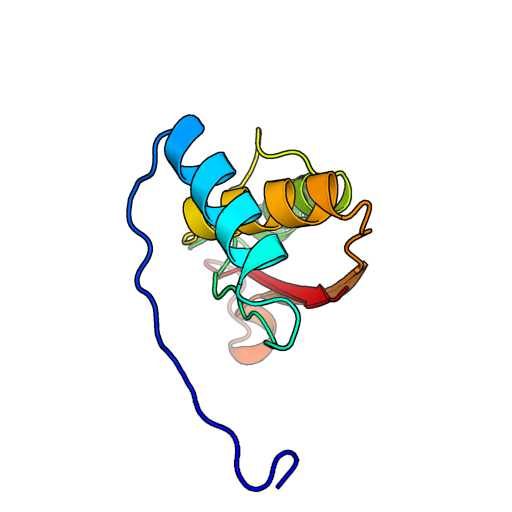PRO A 1 93 ? 0.634 -9.222 5.560 1.00 94.81 93 PRO A C 1
ATOM 757 O O . PRO A 1 93 ? 1.755 -9.670 5.816 1.00 94.81 93 PRO A O 1
ATOM 760 N N . ARG A 1 94 ? -0.108 -9.701 4.563 1.00 95.25 94 ARG A N 1
ATOM 761 C CA . ARG A 1 94 ? 0.353 -10.733 3.632 1.00 95.25 94 ARG A CA 1
ATOM 762 C C . ARG A 1 94 ? 0.297 -10.213 2.208 1.00 95.25 94 ARG A C 1
ATOM 764 O O . ARG A 1 94 ? -0.741 -9.733 1.763 1.00 95.25 94 ARG A O 1
ATOM 771 N N . LEU A 1 95 ? 1.411 -10.334 1.490 1.00 97.56 95 LEU A N 1
ATOM 772 C CA . LEU A 1 95 ? 1.437 -10.104 0.049 1.00 97.56 95 LEU A CA 1
ATOM 773 C C . LEU A 1 95 ? 0.641 -11.215 -0.642 1.0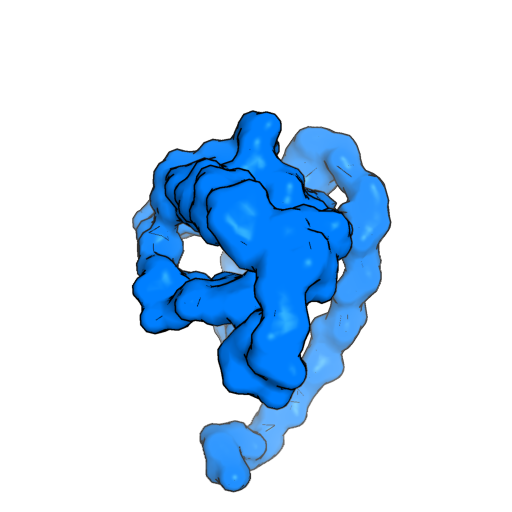0 97.56 95 LEU A C 1
ATOM 775 O O . LEU A 1 95 ? 0.953 -12.391 -0.466 1.00 97.56 95 LEU A O 1
ATOM 779 N N . LEU A 1 96 ? -0.363 -10.832 -1.425 1.00 97.81 96 LEU A N 1
ATOM 780 C CA . LEU A 1 96 ? -1.135 -11.754 -2.253 1.00 97.81 96 LEU A CA 1
ATOM 781 C C . LEU A 1 96 ? -0.522 -11.871 -3.646 1.00 97.81 96 LEU A C 1
ATOM 783 O O . LEU A 1 96 ? -0.314 -12.974 -4.146 1.00 97.81 96 LEU A O 1
ATOM 787 N N . HIS A 1 97 ? -0.219 -10.731 -4.265 1.00 98.12 97 HIS A N 1
ATOM 788 C CA . HIS A 1 97 ? 0.347 -10.685 -5.604 1.00 98.12 97 HIS A CA 1
ATOM 789 C C . HIS A 1 97 ? 1.126 -9.391 -5.838 1.00 98.12 97 HIS A C 1
ATOM 791 O O . HIS A 1 97 ? 0.790 -8.346 -5.279 1.00 98.12 97 HIS A O 1
ATOM 797 N N . TYR A 1 98 ? 2.140 -9.474 -6.693 1.00 98.44 98 TYR A N 1
ATOM 798 C CA . TYR A 1 98 ? 2.897 -8.343 -7.210 1.00 98.44 98 TYR A CA 1
ATOM 799 C C . TYR A 1 98 ? 3.073 -8.515 -8.717 1.00 98.44 98 TYR A C 1
ATOM 801 O O . TYR A 1 98 ? 3.417 -9.609 -9.165 1.00 98.44 98 TYR A O 1
ATOM 809 N N . THR A 1 99 ? 2.875 -7.433 -9.462 1.00 98.44 99 THR A N 1
ATOM 810 C CA . THR A 1 99 ? 3.127 -7.363 -10.902 1.00 98.44 99 THR A CA 1
ATOM 811 C C . THR A 1 99 ? 3.482 -5.931 -11.313 1.00 98.44 99 THR A C 1
ATOM 813 O O . THR A 1 99 ? 3.502 -5.017 -10.485 1.00 98.44 99 THR A O 1
ATOM 816 N N . THR A 1 100 ? 3.772 -5.718 -12.591 1.00 98.62 100 THR A N 1
ATOM 817 C CA . THR A 1 100 ? 3.992 -4.402 -13.186 1.00 98.62 100 THR A CA 1
ATOM 818 C C . THR A 1 100 ? 3.158 -4.242 -14.450 1.00 98.62 100 THR A C 1
ATOM 820 O O . THR A 1 100 ? 2.661 -5.207 -15.032 1.00 98.62 100 THR A O 1
ATOM 823 N N . SER A 1 101 ? 3.047 -3.010 -14.941 1.00 98.25 101 SER A N 1
ATOM 824 C CA . SER A 1 101 ? 2.370 -2.727 -16.211 1.00 98.25 101 SER A CA 1
ATOM 825 C C . SER A 1 101 ? 2.976 -3.461 -17.417 1.00 98.25 101 SER A C 1
ATOM 827 O O . SER A 1 101 ? 2.284 -3.617 -18.422 1.00 98.25 101 SER A O 1
ATOM 829 N N . ALA A 1 102 ? 4.227 -3.938 -17.329 1.00 97.94 102 ALA A N 1
ATOM 830 C CA . ALA A 1 102 ? 4.857 -4.726 -18.390 1.00 97.94 102 ALA A CA 1
ATOM 831 C C . ALA A 1 102 ? 4.139 -6.054 -18.652 1.00 97.94 102 ALA A C 1
ATOM 833 O O . ALA A 1 102 ? 4.173 -6.529 -19.783 1.00 97.94 102 ALA A O 1
ATOM 834 N N . GLU A 1 103 ? 3.470 -6.646 -17.655 1.00 97.06 103 GLU A N 1
ATOM 835 C CA . GLU A 1 103 ? 2.712 -7.888 -17.859 1.00 97.06 103 GLU A CA 1
ATOM 836 C C . GLU A 1 103 ? 1.590 -7.693 -18.889 1.00 97.06 103 GLU A C 1
ATOM 838 O O . GLU A 1 103 ? 1.340 -8.565 -19.718 1.00 97.06 103 GLU A O 1
ATOM 843 N N . ALA A 1 104 ? 0.958 -6.517 -18.881 1.00 96.25 104 ALA A N 1
ATOM 844 C CA . ALA A 1 104 ? -0.102 -6.176 -19.820 1.00 96.25 104 ALA A CA 1
ATOM 845 C C . ALA A 1 104 ? 0.427 -5.585 -21.139 1.00 96.25 104 ALA A C 1
ATOM 847 O O . ALA A 1 104 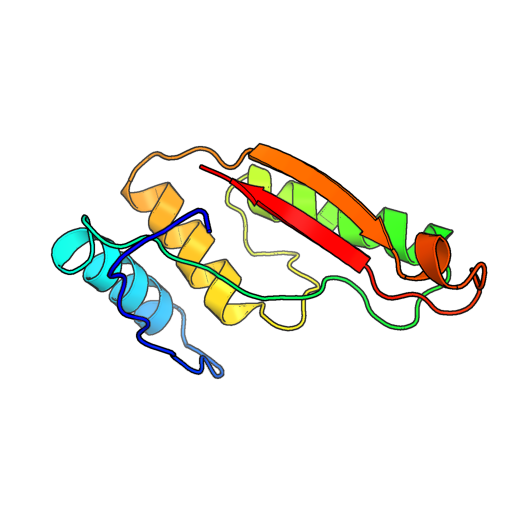? -0.147 -5.847 -22.196 1.00 96.25 104 ALA A O 1
ATOM 848 N N . SER A 1 105 ? 1.483 -4.762 -21.095 1.00 96.75 105 SER A N 1
ATOM 849 C CA . SER A 1 105 ? 1.956 -4.001 -22.264 1.00 96.75 105 SER A CA 1
ATOM 850 C C . SER A 1 105 ? 3.101 -4.656 -23.041 1.00 96.75 105 SER A C 1
ATOM 852 O O . SER A 1 105 ? 3.305 -4.326 -24.208 1.00 96.75 105 SER A O 1
ATOM 854 N N . GLY A 1 106 ? 3.889 -5.524 -22.403 1.00 97.00 106 GLY A N 1
ATOM 855 C CA . GLY A 1 106 ? 5.174 -6.012 -22.911 1.00 97.00 106 GLY A CA 1
ATOM 856 C C . GLY A 1 106 ? 6.312 -4.977 -22.901 1.00 97.00 106 GLY A C 1
ATOM 857 O O . GLY A 1 106 ? 7.450 -5.331 -23.208 1.00 97.00 106 GLY A O 1
ATOM 858 N N . ASP A 1 107 ? 6.048 -3.714 -22.544 1.00 97.44 107 ASP A N 1
ATOM 859 C CA . ASP A 1 107 ? 7.064 -2.658 -22.462 1.00 97.44 107 ASP A CA 1
ATOM 860 C C . ASP A 1 107 ? 7.749 -2.672 -21.092 1.00 97.44 107 ASP A C 1
ATOM 862 O O . ASP A 1 107 ? 7.139 -2.371 -20.067 1.00 97.44 107 ASP A O 1
ATOM 866 N N . THR A 1 108 ? 9.042 -2.992 -21.082 1.00 98.06 108 THR A N 1
ATOM 867 C CA . THR A 1 108 ? 9.866 -3.074 -19.868 1.00 98.06 108 THR A CA 1
ATOM 868 C C . THR A 1 108 ? 10.713 -1.824 -19.620 1.00 98.06 108 THR A C 1
ATOM 870 O O . THR A 1 108 ? 11.509 -1.796 -18.676 1.00 98.06 108 THR A O 1
ATOM 873 N N . SER A 1 109 ? 10.623 -0.810 -20.483 1.00 98.06 109 SER A N 1
ATOM 874 C CA . SER A 1 109 ? 11.462 0.389 -20.410 1.00 98.06 109 SER A CA 1
ATOM 875 C C . SER A 1 109 ? 10.990 1.366 -19.335 1.00 98.06 109 SER A C 1
ATOM 877 O O . SER A 1 109 ? 11.822 2.003 -18.685 1.00 98.06 109 SER A O 1
ATOM 879 N N . ARG A 1 110 ? 9.669 1.475 -19.144 1.00 98.00 110 ARG A N 1
ATOM 880 C CA . ARG A 1 110 ? 9.016 2.403 -18.213 1.00 98.00 110 ARG A CA 1
ATOM 881 C C . ARG A 1 110 ? 7.715 1.798 -17.695 1.00 98.00 110 ARG A C 1
ATOM 883 O O . ARG A 1 110 ? 6.702 1.826 -18.385 1.00 98.00 110 ARG A O 1
ATOM 890 N N . VAL A 1 111 ? 7.736 1.285 -16.471 1.00 98.31 111 VAL A N 1
ATOM 891 C CA . VAL A 1 111 ? 6.613 0.544 -15.885 1.00 98.31 111 VAL A CA 1
ATOM 892 C C . VAL A 1 111 ? 6.048 1.216 -14.638 1.00 98.31 111 VAL A C 1
ATOM 894 O O . VAL A 1 111 ? 6.698 2.067 -14.028 1.00 98.31 111 VAL A O 1
ATOM 897 N N . VAL A 1 112 ? 4.836 0.815 -14.261 1.00 98.31 112 VAL A N 1
ATOM 898 C CA . VAL A 1 112 ? 4.234 1.083 -12.949 1.00 98.31 112 VAL A CA 1
ATOM 899 C C . VAL A 1 112 ? 4.153 -0.224 -12.164 1.00 98.31 112 VAL A C 1
ATOM 901 O O . VAL A 1 112 ? 3.791 -1.253 -12.736 1.00 98.31 112 VAL A O 1
ATOM 904 N N . GLY A 1 113 ? 4.512 -0.187 -10.881 1.00 98.38 113 GLY A N 1
ATOM 905 C CA . GLY A 1 113 ? 4.439 -1.332 -9.975 1.00 98.38 113 GLY A CA 1
ATOM 906 C C . GLY A 1 113 ? 3.090 -1.457 -9.268 1.00 98.38 113 GLY A C 1
ATOM 907 O O . GLY A 1 113 ? 2.538 -0.464 -8.795 1.00 98.38 113 GLY A O 1
ATOM 908 N N . TYR A 1 114 ? 2.593 -2.686 -9.125 1.00 98.19 114 TYR A N 1
ATOM 909 C CA . TYR A 1 114 ? 1.318 -2.992 -8.474 1.00 98.19 114 TYR A CA 1
ATOM 910 C C . TYR A 1 114 ? 1.487 -4.111 -7.451 1.00 98.19 114 TYR A C 1
ATOM 912 O O . TYR A 1 114 ? 2.078 -5.150 -7.744 1.00 98.19 114 TYR A O 1
ATOM 920 N N . ALA A 1 115 ? 0.915 -3.944 -6.260 1.00 97.75 115 ALA A N 1
ATOM 921 C CA . ALA A 1 115 ? 0.852 -5.007 -5.264 1.00 97.75 115 ALA A CA 1
ATOM 922 C C . ALA A 1 115 ? -0.521 -5.064 -4.601 1.00 97.75 115 ALA A C 1
ATOM 924 O O . ALA A 1 115 ? -1.121 -4.039 -4.288 1.00 97.75 115 ALA A O 1
ATOM 925 N N . SER A 1 116 ? -0.983 -6.281 -4.331 1.00 97.31 116 SER A N 1
ATOM 926 C CA . SER A 1 116 ? -2.141 -6.536 -3.480 1.00 97.31 116 SER A CA 1
ATOM 927 C C . SER A 1 116 ? -1.679 -7.178 -2.181 1.00 97.31 116 SER A C 1
ATOM 929 O O . SER A 1 116 ? -0.920 -8.151 -2.179 1.00 97.31 116 SER A O 1
ATOM 931 N N . LEU A 1 117 ? -2.129 -6.615 -1.064 1.00 95.56 117 LEU A N 1
ATOM 932 C CA . LEU A 1 117 ? -1.871 -7.131 0.272 1.00 95.56 117 LEU A CA 1
ATOM 933 C C . LEU A 1 117 ? -3.198 -7.267 1.017 1.00 95.56 117 LEU A C 1
ATOM 935 O O . LEU A 1 117 ? -4.099 -6.453 0.825 1.00 95.56 117 LEU A O 1
ATOM 939 N N . PHE A 1 118 ? -3.305 -8.288 1.860 1.00 91.25 118 PHE A N 1
ATOM 940 C CA . PHE A 1 118 ? -4.494 -8.565 2.663 1.00 91.25 118 PHE A CA 1
ATOM 941 C C . PHE A 1 118 ? -4.119 -8.935 4.098 1.00 91.25 118 PHE A C 1
ATOM 943 O O . PHE A 1 118 ? -2.993 -9.372 4.366 1.00 91.25 118 PHE A O 1
ATOM 950 N N . PHE A 1 119 ? -5.078 -8.739 4.995 1.00 75.88 119 PHE A N 1
ATOM 951 C CA . PHE A 1 119 ? -5.048 -9.030 6.422 1.00 75.88 119 PHE A CA 1
ATOM 952 C C . PHE A 1 119 ? -6.452 -9.476 6.836 1.00 75.88 119 PHE A C 1
ATOM 954 O O . PHE A 1 119 ? -7.427 -8.843 6.373 1.00 75.88 119 PHE A O 1
#

Foldseek 3Di:
DPDDDDDDDDDDDDDDDPVVLLVLLVCCVPPVVVPDDDDDKWADWFAFQVVSVVLVVVLVVCLQVLHLPRGRIPRSSVSVSVSSNCVVVVHGKDWPDKDWCCVVVVDRRIIIIDTDIDD

Secondary structure (DSSP, 8-state):
---SS------------HHHHHHHHHHHHHH-TTS---------EEE-HHHHHHHHHHHHHHHHTT--TT--STTHHHHHHHHHHHHHTT---EEEEEEETHHHH---SSEEEEEEEE-

Radius of gyration: 15.43 Å; chains: 1; bounding box: 41×27×40 Å

Sequence (119 aa):
HLFQNFQIAPAVVGELAENEIKSFAQLITEKFADYFIIISTDLSHYLSQNAAEKEDKQTIKSIINLNHTNLNACGRFPLRIAIELYRLNHWQPRLLHYTTSAEASGDTSRVVGYASLFF

pLDDT: mean 94.25, std 7.1, range [49.19, 98.62]